Protein AF-A0A533XGW1-F1 (afdb_monomer_lite)

Secondary structure (DSSP, 8-state):
-HHHHHHHHHHHHHHHHHHHHHHHHHHHHHHHHHHHHHHHHHHHHHHHHHT---HHHHHHHHHHHHHHHHHHHS-TTS-GGG--HHHHHHHHHHHH---SSS----

pLDDT: mean 90.03, std 11.76, range [38.78, 98.12]

Sequence (106 aa):
EAGMVTRAIENAQKKVEAHHFEIRKQLLDYDDVLNKLREVVYERRRMILRGDDLTEEIRSSTEEVLDDLLAVHCPQGAYQEEWDLKGLADACYAQFGIDIKDGSID

Radius of gyration: 28.62 Å; chains: 1; bounding box: 64×24×81 Å

Structure (mmCIF, N/CA/C/O backbone):
data_AF-A0A533XGW1-F1
#
_entry.id   AF-A0A533XGW1-F1
#
loop_
_atom_site.group_PDB
_atom_site.id
_atom_site.type_symbol
_atom_site.label_atom_id
_atom_site.label_alt_id
_atom_site.label_comp_id
_atom_site.label_asym_id
_atom_site.label_entity_id
_atom_site.label_seq_id
_atom_site.pdbx_PDB_ins_code
_atom_site.Cartn_x
_atom_site.Cartn_y
_atom_site.Cartn_z
_atom_site.occupancy
_atom_site.B_iso_or_equiv
_atom_site.auth_seq_id
_atom_site.auth_comp_id
_atom_site.auth_asym_id
_atom_site.auth_atom_id
_atom_site.pdbx_PDB_model_num
ATOM 1 N N . GLU A 1 1 ? -39.623 7.579 46.474 1.00 56.97 1 GLU A N 1
ATOM 2 C CA . GLU A 1 1 ? -39.163 8.509 45.415 1.00 56.97 1 GLU A CA 1
ATOM 3 C C . GLU A 1 1 ? -37.708 8.286 44.990 1.00 56.97 1 GLU A C 1
ATOM 5 O O . GLU A 1 1 ? -37.464 8.165 43.796 1.00 56.97 1 GLU A O 1
ATOM 10 N N . ALA A 1 2 ? -36.758 8.111 45.919 1.00 68.88 2 ALA A N 1
ATOM 11 C CA . ALA A 1 2 ? -35.336 7.906 45.594 1.00 68.88 2 ALA A CA 1
ATOM 12 C C . ALA A 1 2 ? -35.037 6.754 44.603 1.00 68.88 2 ALA A C 1
ATOM 14 O O . ALA A 1 2 ? -34.198 6.908 43.724 1.00 68.88 2 ALA A O 1
ATOM 15 N N . GLY A 1 3 ? -35.763 5.631 44.667 1.00 77.44 3 GLY A N 1
ATOM 16 C CA . GLY A 1 3 ? -35.496 4.469 43.805 1.00 77.44 3 GLY A CA 1
ATOM 17 C C . GLY A 1 3 ? -35.740 4.688 42.304 1.00 77.44 3 GLY A C 1
ATOM 18 O O . GLY A 1 3 ? -35.074 4.057 41.487 1.00 77.44 3 GLY A O 1
ATOM 19 N N . MET A 1 4 ? -36.655 5.587 41.917 1.00 81.06 4 MET A N 1
ATOM 20 C CA . MET A 1 4 ? -36.863 5.933 40.500 1.00 81.06 4 MET A CA 1
ATOM 21 C C . MET A 1 4 ? -35.719 6.800 39.971 1.00 81.06 4 MET A C 1
ATOM 23 O O . MET A 1 4 ? -35.260 6.589 38.852 1.00 81.06 4 MET A O 1
ATOM 27 N N . VAL A 1 5 ? -35.220 7.719 40.800 1.00 84.19 5 VAL A N 1
ATOM 28 C CA . VAL A 1 5 ? -34.079 8.580 40.470 1.00 84.19 5 VAL A CA 1
ATOM 29 C C . VAL A 1 5 ? -32.796 7.754 40.363 1.00 84.19 5 VAL A C 1
ATOM 31 O O . VAL A 1 5 ? -32.063 7.903 39.392 1.00 84.19 5 VAL A O 1
ATOM 34 N N . THR A 1 6 ? -32.559 6.809 41.281 1.00 88.75 6 THR A N 1
ATOM 35 C CA . THR A 1 6 ? -31.406 5.895 41.206 1.00 88.75 6 THR A CA 1
ATOM 36 C C . THR A 1 6 ? -31.412 5.070 39.916 1.00 88.75 6 THR A C 1
ATOM 38 O O . THR A 1 6 ? -30.394 5.016 39.232 1.00 88.75 6 THR A O 1
ATOM 41 N N . ARG A 1 7 ? -32.560 4.493 39.526 1.00 89.62 7 ARG A N 1
ATOM 42 C CA . ARG A 1 7 ? -32.679 3.751 38.254 1.00 89.62 7 ARG A CA 1
ATOM 43 C C . ARG A 1 7 ? -32.484 4.648 37.032 1.00 89.62 7 ARG A C 1
ATOM 45 O O . ARG A 1 7 ? -31.893 4.218 36.047 1.00 89.62 7 ARG A O 1
ATOM 52 N N . ALA A 1 8 ? -32.975 5.886 37.075 1.00 91.31 8 ALA A N 1
ATOM 53 C CA . ALA A 1 8 ? -32.782 6.841 35.986 1.00 91.31 8 ALA A CA 1
ATOM 54 C C . ALA A 1 8 ? -31.299 7.204 35.805 1.00 91.31 8 ALA A C 1
ATOM 56 O O . ALA A 1 8 ? -30.816 7.236 34.675 1.00 91.31 8 ALA A O 1
ATOM 57 N N . ILE A 1 9 ? -30.570 7.407 36.908 1.00 90.62 9 ILE A N 1
ATOM 58 C CA . ILE A 1 9 ? -29.123 7.659 36.891 1.00 90.62 9 ILE A CA 1
ATOM 59 C C . ILE A 1 9 ? -28.371 6.438 36.351 1.00 90.62 9 ILE A C 1
ATOM 61 O O . ILE A 1 9 ? -27.525 6.594 35.477 1.00 90.62 9 ILE A O 1
ATOM 65 N N . GLU A 1 10 ? -28.704 5.228 36.803 1.00 94.62 10 GLU A N 1
ATOM 66 C CA . GLU A 1 10 ? -28.086 3.991 36.308 1.00 94.62 10 GLU A CA 1
ATOM 67 C C . GLU A 1 10 ? -28.284 3.814 34.792 1.00 94.62 10 GLU A C 1
ATOM 69 O O . GLU A 1 10 ? -27.341 3.504 34.064 1.00 94.62 10 GLU A O 1
ATOM 74 N N . ASN A 1 11 ? -29.494 4.074 34.290 1.00 94.00 11 ASN A N 1
ATOM 75 C CA . ASN A 1 11 ? -29.788 4.010 32.858 1.00 94.00 11 ASN A CA 1
ATOM 76 C C . ASN A 1 11 ? -29.023 5.074 32.059 1.00 94.00 11 ASN A C 1
ATOM 78 O O . ASN A 1 11 ? -28.543 4.794 30.960 1.00 94.00 11 ASN A O 1
ATOM 82 N N . ALA A 1 12 ? -28.891 6.287 32.604 1.00 94.88 12 ALA A N 1
ATOM 83 C CA . ALA A 1 12 ? -28.098 7.341 31.983 1.00 94.88 12 ALA A CA 1
ATOM 84 C C . ALA A 1 12 ? -26.612 6.951 31.906 1.00 94.88 12 ALA A C 1
ATOM 86 O O . ALA A 1 12 ? -26.005 7.111 30.848 1.00 94.88 12 ALA A O 1
ATOM 87 N N . GLN A 1 13 ? -26.055 6.371 32.975 1.00 95.94 13 GLN A N 1
ATOM 88 C CA . GLN A 1 13 ? -24.674 5.875 32.997 1.00 95.94 13 GLN A CA 1
ATOM 89 C C . GLN A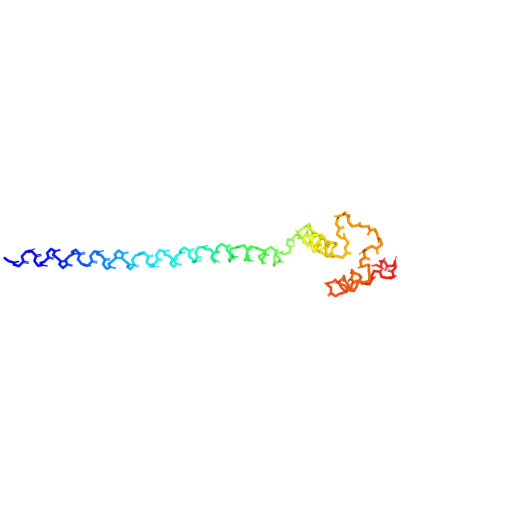 1 13 ? -24.453 4.775 31.956 1.00 95.94 13 GLN A C 1
ATOM 91 O O . GLN A 1 13 ? -23.562 4.906 31.123 1.00 95.94 13 GLN A O 1
ATOM 96 N N . LYS A 1 14 ? -25.335 3.767 31.897 1.00 96.69 14 LYS A N 1
ATOM 97 C CA . LYS A 1 14 ? -25.282 2.710 30.869 1.00 96.69 14 LYS A CA 1
ATOM 98 C C . LYS A 1 14 ? -25.275 3.275 29.447 1.00 96.69 14 LYS A C 1
ATOM 100 O O . LYS A 1 14 ? -24.553 2.774 28.590 1.00 96.69 14 LYS A O 1
ATOM 105 N N . LYS A 1 15 ? -26.051 4.333 29.184 1.00 96.75 15 LYS A N 1
ATOM 106 C CA . LYS A 1 15 ? -26.089 4.986 27.866 1.00 96.75 15 LYS A CA 1
ATOM 107 C C . LYS A 1 15 ? -24.785 5.724 27.544 1.00 96.75 15 LYS A C 1
ATOM 109 O O . LYS A 1 15 ? -24.318 5.650 26.411 1.00 96.75 15 LYS A O 1
ATOM 114 N N . VAL A 1 16 ? -24.192 6.412 28.521 1.00 97.38 16 VAL A N 1
ATOM 115 C CA . VAL A 1 16 ? -22.894 7.092 28.359 1.00 97.38 16 VAL A CA 1
ATOM 116 C C . VAL A 1 16 ? -21.769 6.077 28.150 1.00 97.38 16 VAL A C 1
ATOM 118 O O . VAL A 1 16 ? -20.945 6.248 27.255 1.00 97.38 16 VAL A O 1
ATOM 121 N N . GLU A 1 17 ? -21.755 4.989 28.919 1.00 97.38 17 GLU A N 1
ATOM 122 C CA . GLU A 1 17 ? -20.791 3.900 28.756 1.00 97.38 17 GLU A CA 1
ATOM 123 C C . GLU A 1 17 ? -20.915 3.225 27.388 1.00 97.38 17 GLU A C 1
ATOM 125 O O . GLU A 1 17 ? -19.895 3.002 26.737 1.00 97.38 17 GLU A O 1
ATOM 130 N N . ALA A 1 18 ? -22.141 2.963 26.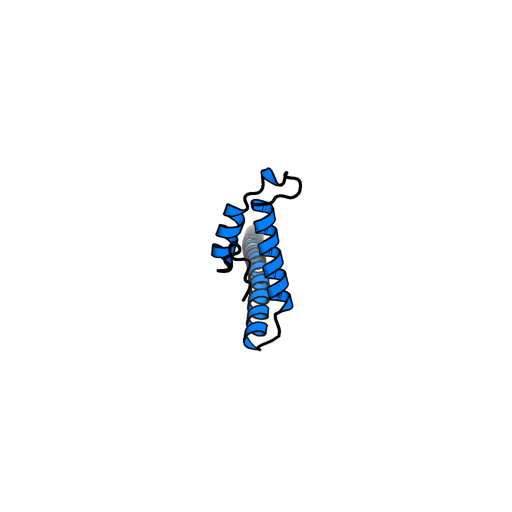921 1.00 97.38 18 ALA A N 1
ATOM 131 C CA . ALA A 1 18 ? -22.386 2.421 25.586 1.00 97.38 18 ALA A CA 1
ATOM 132 C C . ALA A 1 18 ? -21.850 3.353 24.487 1.00 97.38 18 ALA A C 1
ATOM 134 O O . ALA A 1 18 ? -21.166 2.894 23.577 1.00 97.38 18 ALA A O 1
ATOM 135 N N . HIS A 1 19 ? -22.072 4.663 24.618 1.00 96.88 19 HIS A N 1
ATOM 136 C CA . HIS A 1 19 ? -21.541 5.658 23.686 1.00 96.88 19 HIS A CA 1
ATOM 137 C C . HIS A 1 19 ? -19.999 5.699 23.690 1.00 96.88 19 HIS A C 1
ATOM 139 O O . HIS A 1 19 ? -19.366 5.678 22.637 1.00 96.88 19 HIS A O 1
ATOM 145 N N . HIS A 1 20 ? -19.359 5.686 24.865 1.00 97.25 20 HIS A N 1
ATOM 146 C CA . HIS A 1 20 ? -17.894 5.609 24.959 1.00 97.25 20 HIS A CA 1
ATOM 147 C C . HIS A 1 20 ? -17.326 4.275 24.463 1.00 97.25 20 HIS A C 1
ATOM 149 O O . HIS A 1 20 ? -16.184 4.217 24.002 1.00 97.25 20 HIS A O 1
ATOM 155 N N . PHE A 1 21 ? -18.071 3.180 24.603 1.00 97.94 21 PHE A N 1
ATOM 156 C CA . PHE A 1 21 ? -17.693 1.887 24.047 1.00 97.94 21 PHE A CA 1
ATOM 157 C C . PHE A 1 21 ? -17.739 1.913 22.518 1.00 97.94 21 PHE A C 1
ATOM 159 O O . PHE A 1 21 ? -16.784 1.476 21.886 1.00 97.94 21 PHE A O 1
ATOM 166 N N . GLU A 1 22 ? -18.788 2.487 21.930 1.00 97.88 22 GLU A N 1
ATOM 167 C CA . GLU A 1 22 ? -18.930 2.621 20.478 1.00 97.88 22 GLU A CA 1
ATOM 168 C C . GLU A 1 22 ? -17.806 3.464 19.861 1.00 97.88 22 GLU A C 1
ATOM 170 O O . GLU A 1 22 ? -17.171 3.022 18.905 1.00 97.88 22 GLU A O 1
ATOM 175 N N . ILE A 1 23 ? -17.464 4.607 20.469 1.00 97.44 23 ILE A N 1
ATOM 176 C CA . ILE A 1 23 ? -16.324 5.431 20.028 1.00 97.44 23 ILE A CA 1
ATOM 177 C C . ILE A 1 23 ? -15.021 4.623 20.051 1.00 97.44 23 ILE A C 1
ATOM 179 O O . ILE A 1 23 ? -14.246 4.656 19.096 1.00 97.44 23 ILE A O 1
ATOM 183 N N . ARG A 1 24 ? -14.767 3.879 21.135 1.00 98.12 24 ARG A N 1
ATOM 184 C CA . ARG A 1 24 ? -13.557 3.051 21.248 1.00 98.12 24 ARG A CA 1
ATOM 185 C C . ARG A 1 24 ? -13.541 1.915 20.237 1.00 98.12 24 ARG A C 1
ATOM 187 O O . ARG A 1 24 ? -12.477 1.623 19.709 1.00 98.12 24 ARG A O 1
ATOM 194 N N . LYS A 1 25 ? -14.693 1.305 19.958 1.00 97.62 25 LYS A N 1
ATOM 195 C CA . LYS A 1 25 ? -14.818 0.281 18.922 1.00 97.62 25 LYS A CA 1
ATOM 196 C C . LYS A 1 25 ? -14.434 0.854 17.561 1.00 97.62 25 LYS A C 1
ATOM 198 O O . LYS A 1 25 ? -13.594 0.278 16.892 1.00 97.62 25 LYS A O 1
ATOM 203 N N . GLN A 1 26 ? -14.969 2.017 17.199 1.00 96.38 26 GLN A N 1
ATOM 204 C CA . GLN A 1 26 ? -14.638 2.638 15.922 1.00 96.38 26 GLN A CA 1
ATOM 205 C C . GLN A 1 26 ? -13.145 2.996 15.825 1.00 96.38 26 GLN A C 1
ATOM 207 O O . GLN A 1 26 ? -12.532 2.783 14.785 1.00 96.38 26 GLN A O 1
ATOM 212 N N . LEU A 1 27 ? -12.536 3.498 16.906 1.00 97.00 27 LEU A N 1
ATOM 213 C CA . LEU A 1 27 ? -11.087 3.733 16.955 1.00 97.00 27 LEU A CA 1
ATOM 214 C C . LEU A 1 27 ? -10.276 2.438 16.806 1.00 97.00 27 LEU A C 1
ATOM 216 O O . LEU A 1 27 ? -9.266 2.445 16.108 1.00 97.00 27 LEU A O 1
ATOM 220 N N . LEU A 1 28 ? -10.720 1.347 17.434 1.00 97.50 28 LEU A N 1
ATOM 221 C CA . LEU A 1 28 ? -10.092 0.034 17.297 1.00 97.50 28 LEU A CA 1
ATOM 222 C C . LEU A 1 28 ? -10.195 -0.482 15.858 1.00 97.50 28 LEU A C 1
ATOM 224 O O . LEU A 1 28 ? -9.203 -0.956 15.326 1.00 97.50 28 LEU A O 1
ATOM 228 N N . ASP A 1 29 ? -11.340 -0.302 15.197 1.00 96.81 29 ASP A N 1
ATOM 229 C CA . ASP A 1 29 ? -11.521 -0.707 13.799 1.00 96.81 29 ASP A CA 1
ATOM 230 C C . ASP A 1 29 ? -10.536 0.034 12.862 1.00 96.81 29 ASP A C 1
ATOM 232 O O . ASP A 1 29 ? -10.004 -0.553 11.917 1.00 96.81 29 ASP A O 1
ATOM 236 N N . TYR A 1 30 ? -10.244 1.317 13.126 1.00 96.88 30 TYR A N 1
ATOM 237 C CA . TYR A 1 30 ? -9.195 2.050 12.401 1.00 96.88 30 TYR A CA 1
ATOM 238 C C . TYR A 1 30 ? -7.792 1.511 12.708 1.00 96.88 30 TYR A C 1
ATOM 240 O O . TYR A 1 30 ? -6.979 1.373 11.790 1.00 96.88 30 TYR A O 1
ATOM 248 N N . ASP A 1 31 ? -7.500 1.209 13.975 1.00 97.75 31 ASP A N 1
ATOM 249 C CA . ASP A 1 31 ? -6.210 0.639 14.371 1.00 97.75 31 ASP A CA 1
ATOM 250 C C . ASP A 1 31 ? -5.989 -0.742 13.747 1.00 97.75 31 ASP A C 1
ATOM 252 O O . ASP A 1 31 ? -4.900 -1.013 13.256 1.00 97.75 31 ASP A O 1
ATOM 256 N N . ASP A 1 32 ? -7.027 -1.572 13.638 1.00 97.62 32 ASP A N 1
ATOM 257 C CA . ASP A 1 32 ? -6.954 -2.888 12.998 1.00 97.62 32 ASP A CA 1
ATOM 258 C C . ASP A 1 32 ? -6.507 -2.791 11.530 1.00 97.62 32 ASP A C 1
ATOM 260 O O . ASP A 1 32 ? -5.701 -3.603 11.062 1.00 97.62 32 ASP A O 1
ATOM 264 N N . VAL A 1 33 ? -6.985 -1.783 10.788 1.00 97.38 33 VAL A N 1
ATOM 265 C CA . VAL A 1 33 ? -6.529 -1.524 9.411 1.00 97.38 33 VAL A CA 1
ATOM 266 C C . VAL A 1 33 ? -5.055 -1.1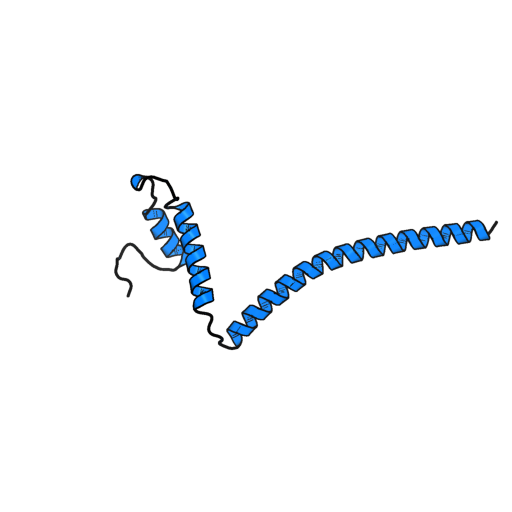19 9.401 1.00 97.38 33 VAL A C 1
ATOM 268 O O . VAL A 1 33 ? -4.266 -1.663 8.626 1.00 97.38 33 VAL A O 1
ATOM 271 N N . LEU A 1 34 ? -4.660 -0.195 10.279 1.00 96.69 34 LEU A N 1
ATOM 272 C CA . LEU A 1 34 ? -3.274 0.268 10.372 1.00 96.69 34 LEU A CA 1
ATOM 273 C C . LEU A 1 34 ? -2.321 -0.841 10.828 1.00 96.69 34 LEU A C 1
ATOM 275 O O . LEU A 1 34 ? -1.183 -0.908 10.358 1.00 96.69 34 LEU A O 1
ATOM 279 N N . ASN A 1 35 ? -2.774 -1.727 11.711 1.00 97.88 35 ASN A N 1
ATOM 280 C CA . ASN A 1 35 ? -2.001 -2.857 12.189 1.00 97.88 35 ASN A CA 1
ATOM 281 C C . ASN A 1 35 ? -1.760 -3.868 11.063 1.00 97.88 35 ASN A C 1
ATOM 283 O O . ASN A 1 35 ? -0.616 -4.265 10.857 1.00 97.88 35 ASN A O 1
ATOM 287 N N . LYS A 1 36 ? -2.779 -4.191 10.255 1.00 97.81 36 LYS A N 1
ATOM 288 C CA . LYS A 1 36 ? -2.605 -5.043 9.062 1.00 97.81 36 LYS A CA 1
ATOM 289 C C . LYS A 1 36 ? -1.586 -4.462 8.084 1.00 97.81 36 LYS A C 1
ATOM 291 O O . LYS A 1 36 ? -0.712 -5.177 7.604 1.00 97.81 36 LYS A O 1
ATOM 296 N N . LEU A 1 37 ? -1.645 -3.153 7.825 1.00 96.31 37 LEU A N 1
ATOM 297 C CA . LEU A 1 37 ? -0.649 -2.486 6.979 1.00 96.31 37 LEU A CA 1
ATOM 298 C C . LEU A 1 37 ? 0.761 -2.587 7.579 1.00 96.31 37 LEU A C 1
ATOM 300 O O . LEU A 1 37 ? 1.727 -2.868 6.868 1.00 96.31 37 LEU A O 1
ATOM 304 N N . ARG A 1 38 ? 0.890 -2.393 8.896 1.00 98.00 38 ARG A N 1
ATOM 305 C CA . ARG A 1 38 ? 2.167 -2.508 9.609 1.00 98.00 38 ARG A CA 1
ATOM 306 C C . ARG A 1 38 ? 2.738 -3.922 9.532 1.00 98.00 38 ARG A C 1
ATOM 308 O O . ARG A 1 38 ? 3.945 -4.068 9.344 1.00 98.00 38 ARG A O 1
ATOM 315 N N . GLU A 1 39 ? 1.897 -4.940 9.673 1.00 97.69 39 GLU A N 1
ATOM 316 C CA . GLU A 1 39 ? 2.292 -6.344 9.557 1.00 97.69 39 GLU A CA 1
ATOM 317 C C . GLU A 1 39 ? 2.890 -6.636 8.180 1.00 97.69 39 GLU A C 1
ATOM 319 O O . GLU A 1 39 ? 4.027 -7.108 8.123 1.00 97.69 39 GLU A O 1
ATOM 324 N N . VAL A 1 40 ? 2.203 -6.241 7.101 1.00 96.38 40 VAL A N 1
ATOM 325 C CA . VAL A 1 40 ? 2.678 -6.410 5.715 1.00 96.38 40 VAL A CA 1
ATOM 326 C C . VAL A 1 40 ? 4.018 -5.700 5.491 1.00 96.38 40 VAL A C 1
ATOM 328 O O . VAL 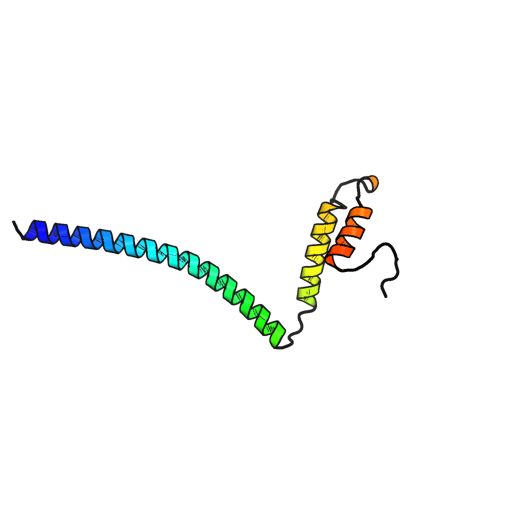A 1 40 ? 4.974 -6.294 4.989 1.00 96.38 40 VAL A O 1
ATOM 331 N N . VAL A 1 41 ? 4.140 -4.435 5.913 1.00 95.81 41 VAL A N 1
ATOM 332 C CA . VAL A 1 41 ? 5.382 -3.659 5.737 1.00 95.81 41 VAL A CA 1
ATOM 333 C C . VAL A 1 41 ? 6.545 -4.278 6.512 1.00 95.81 41 VAL A C 1
ATOM 335 O O . VAL A 1 41 ? 7.665 -4.368 6.002 1.00 95.81 41 VAL A O 1
ATOM 338 N N . TYR A 1 42 ? 6.315 -4.704 7.755 1.00 97.19 42 TYR A N 1
ATOM 339 C CA . TYR A 1 42 ? 7.371 -5.306 8.563 1.00 97.19 42 TYR A CA 1
ATOM 340 C C . TYR A 1 42 ? 7.727 -6.719 8.134 1.00 97.19 42 TYR A C 1
ATOM 342 O O . TYR A 1 42 ? 8.878 -7.113 8.309 1.00 97.19 42 TYR A O 1
ATOM 350 N N . GLU A 1 43 ? 6.795 -7.472 7.568 1.00 95.12 43 GLU A N 1
ATOM 351 C CA . GLU A 1 43 ? 7.095 -8.745 6.929 1.00 95.12 43 GLU A CA 1
ATOM 352 C C . GLU A 1 43 ? 8.041 -8.555 5.747 1.00 95.12 43 GLU A C 1
ATOM 354 O O . GLU A 1 43 ? 9.154 -9.083 5.784 1.00 95.12 43 GLU A O 1
ATOM 359 N N . ARG A 1 44 ? 7.682 -7.688 4.795 1.00 92.75 44 ARG A N 1
ATOM 360 C CA . ARG A 1 44 ? 8.526 -7.380 3.632 1.00 92.75 44 ARG A CA 1
ATOM 361 C C . ARG A 1 44 ? 9.903 -6.860 4.044 1.00 92.75 44 ARG A C 1
ATOM 363 O O . ARG A 1 44 ? 10.931 -7.329 3.563 1.00 92.75 44 ARG A O 1
ATOM 370 N N . ARG A 1 45 ? 9.959 -5.952 5.027 1.00 95.88 45 ARG A N 1
ATOM 371 C CA . ARG A 1 45 ? 11.233 -5.455 5.576 1.00 95.88 45 ARG A CA 1
ATOM 372 C C . ARG A 1 45 ? 12.085 -6.573 6.177 1.00 95.88 45 ARG A C 1
ATOM 374 O O . ARG A 1 45 ? 13.305 -6.543 6.031 1.00 95.88 45 ARG A O 1
ATOM 381 N N . ARG A 1 46 ? 11.478 -7.534 6.882 1.00 96.00 46 ARG A N 1
ATOM 382 C CA . ARG A 1 46 ? 12.211 -8.679 7.445 1.00 96.00 46 ARG A CA 1
ATOM 383 C C . ARG A 1 46 ? 12.783 -9.569 6.347 1.00 96.00 46 ARG A C 1
ATOM 385 O O . ARG A 1 46 ? 13.924 -9.985 6.509 1.00 96.00 46 ARG A O 1
ATOM 392 N N . MET A 1 47 ? 12.041 -9.818 5.268 1.00 93.62 47 MET A N 1
ATOM 393 C CA . MET A 1 47 ? 12.528 -10.604 4.124 1.00 93.62 47 MET A CA 1
ATOM 394 C C . MET A 1 47 ? 13.759 -9.944 3.488 1.00 93.62 47 MET A C 1
ATOM 396 O O . MET A 1 47 ? 14.806 -10.574 3.358 1.00 93.62 47 MET A O 1
ATOM 400 N N . ILE A 1 48 ? 13.690 -8.628 3.243 1.00 93.62 48 ILE A N 1
ATOM 401 C CA . ILE A 1 48 ? 14.822 -7.840 2.724 1.00 93.62 48 ILE A CA 1
ATOM 402 C C . ILE A 1 48 ? 16.040 -7.936 3.655 1.00 93.62 48 ILE A C 1
ATOM 404 O O . ILE A 1 48 ? 17.153 -8.195 3.206 1.00 93.62 48 ILE A O 1
ATOM 408 N N . LEU A 1 49 ? 15.850 -7.740 4.966 1.00 95.50 49 LEU A N 1
ATOM 409 C CA . LEU A 1 49 ? 16.953 -7.759 5.937 1.00 95.50 49 LEU A CA 1
ATOM 410 C C . LEU A 1 49 ? 17.576 -9.147 6.134 1.00 95.50 49 LEU A C 1
ATOM 412 O O . LEU A 1 49 ? 18.723 -9.233 6.570 1.00 95.50 49 LEU A O 1
ATOM 416 N N . ARG A 1 50 ? 16.834 -10.221 5.853 1.00 95.75 50 ARG A N 1
ATOM 417 C CA . ARG A 1 50 ? 17.353 -11.596 5.876 1.00 95.75 50 ARG A CA 1
ATOM 418 C C . ARG A 1 50 ? 18.140 -11.948 4.617 1.00 95.75 50 ARG A C 1
ATOM 420 O O . ARG A 1 50 ? 18.897 -12.913 4.655 1.00 95.75 50 ARG A O 1
ATOM 427 N N . GLY A 1 51 ? 18.005 -11.151 3.557 1.00 91.62 51 GLY A N 1
ATOM 428 C CA . GLY A 1 51 ? 18.575 -11.460 2.252 1.00 91.62 51 GLY A CA 1
ATOM 429 C C . GLY A 1 51 ? 17.822 -12.584 1.545 1.00 91.62 51 GLY A C 1
ATOM 430 O O . GLY A 1 51 ? 18.444 -13.348 0.811 1.00 91.62 51 GLY A O 1
ATOM 431 N N . ASP A 1 52 ? 16.515 -12.707 1.798 1.00 93.06 52 ASP A N 1
ATOM 432 C CA . ASP A 1 52 ? 15.659 -13.627 1.051 1.00 93.06 52 ASP A CA 1
ATOM 433 C C . ASP A 1 52 ? 15.659 -13.223 -0.438 1.00 93.06 52 ASP A C 1
ATOM 435 O O . ASP A 1 52 ? 15.811 -12.044 -0.774 1.00 93.06 52 ASP A O 1
ATOM 439 N N . ASP A 1 53 ? 15.503 -14.192 -1.341 1.00 93.06 53 ASP A N 1
ATOM 440 C CA . ASP A 1 53 ? 15.419 -13.909 -2.776 1.00 93.06 53 ASP A CA 1
ATOM 441 C C . ASP A 1 53 ? 14.066 -13.265 -3.113 1.00 93.06 53 ASP A C 1
ATOM 443 O O . ASP A 1 53 ? 13.013 -13.888 -2.975 1.00 93.06 53 ASP A O 1
ATOM 447 N N . LEU A 1 54 ? 14.111 -12.005 -3.549 1.00 91.94 54 LEU A N 1
ATOM 448 C CA . LEU A 1 54 ? 12.948 -11.195 -3.925 1.00 91.94 54 LEU A CA 1
ATOM 449 C C . LEU A 1 54 ? 12.880 -10.943 -5.438 1.00 91.94 54 LEU A C 1
ATOM 451 O O . LEU A 1 54 ? 12.134 -10.073 -5.882 1.00 91.94 54 LEU A O 1
ATOM 455 N N . THR A 1 55 ? 13.664 -11.670 -6.241 1.00 93.62 55 THR A N 1
ATOM 456 C CA . THR A 1 55 ? 13.798 -11.417 -7.684 1.00 93.62 55 THR A CA 1
ATOM 457 C C . THR A 1 55 ? 12.455 -11.454 -8.412 1.00 93.62 55 THR A C 1
ATOM 459 O O . THR A 1 55 ? 12.150 -10.537 -9.170 1.00 93.62 55 THR A O 1
ATOM 462 N N . GLU A 1 56 ? 11.623 -12.468 -8.157 1.00 93.62 56 GLU A N 1
ATOM 463 C CA . GLU A 1 56 ? 10.301 -12.586 -8.794 1.00 93.62 56 GLU A CA 1
ATOM 464 C C . GLU A 1 56 ? 9.332 -11.486 -8.338 1.00 93.62 56 GLU A C 1
ATOM 466 O O . GLU A 1 56 ? 8.569 -10.961 -9.143 1.00 93.62 56 GLU A O 1
ATOM 471 N N . GLU A 1 57 ? 9.396 -11.069 -7.071 1.00 91.75 57 GLU A N 1
ATOM 472 C CA . GLU A 1 57 ? 8.562 -9.979 -6.548 1.00 91.75 57 GLU A CA 1
ATOM 473 C C . GLU A 1 57 ? 8.930 -8.635 -7.195 1.00 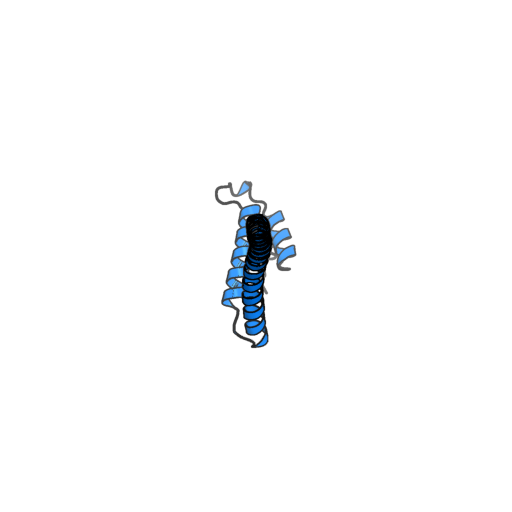91.75 57 GLU A C 1
ATOM 475 O O . GLU A 1 57 ? 8.054 -7.859 -7.588 1.00 91.75 57 GLU A O 1
ATOM 480 N N . ILE A 1 58 ? 10.233 -8.371 -7.336 1.00 93.06 58 ILE A N 1
ATOM 481 C CA . ILE A 1 58 ? 10.753 -7.177 -8.006 1.00 93.06 58 ILE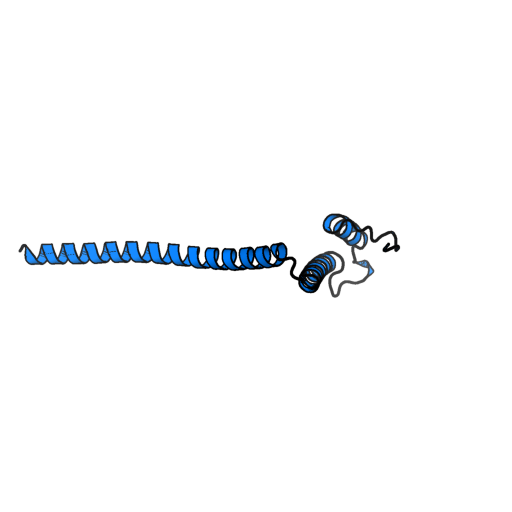 A CA 1
ATOM 482 C C . ILE A 1 58 ? 10.402 -7.212 -9.493 1.00 93.06 58 ILE A C 1
ATOM 484 O O . ILE A 1 58 ? 9.968 -6.190 -10.023 1.00 93.06 58 ILE A O 1
ATOM 488 N N . ARG A 1 59 ? 10.543 -8.365 -10.162 1.00 94.88 59 ARG A N 1
ATOM 489 C CA . ARG A 1 59 ? 10.158 -8.519 -11.571 1.00 94.88 59 ARG A CA 1
ATOM 490 C C . ARG A 1 59 ? 8.672 -8.227 -11.760 1.00 94.88 59 ARG A C 1
ATOM 492 O O . ARG A 1 59 ? 8.354 -7.357 -12.558 1.00 94.88 59 ARG A O 1
ATOM 499 N N . SER A 1 60 ? 7.798 -8.854 -10.971 1.00 96.19 60 SER A N 1
ATOM 500 C CA . SER A 1 60 ? 6.349 -8.612 -11.024 1.00 96.19 60 SER A CA 1
ATOM 501 C C . SER A 1 60 ? 6.012 -7.138 -10.796 1.00 96.19 60 SER A C 1
ATOM 503 O O . SER A 1 60 ? 5.267 -6.549 -11.567 1.00 96.19 60 SER A O 1
ATOM 505 N N . SER A 1 61 ? 6.620 -6.507 -9.784 1.00 94.19 61 SER A N 1
ATOM 506 C CA . SER A 1 61 ? 6.404 -5.076 -9.513 1.00 94.19 61 SER A CA 1
ATOM 507 C C . SER A 1 61 ? 6.890 -4.191 -10.669 1.00 94.19 61 SER A C 1
ATOM 509 O O . SER A 1 61 ? 6.330 -3.131 -10.922 1.00 94.19 61 SER A O 1
ATOM 511 N N . THR A 1 62 ? 7.954 -4.602 -11.362 1.00 94.25 62 THR A N 1
ATOM 512 C CA . THR A 1 62 ? 8.498 -3.870 -12.514 1.00 94.25 62 THR A CA 1
ATOM 513 C C . THR A 1 62 ? 7.595 -4.015 -13.735 1.00 94.25 62 THR A C 1
ATOM 515 O O . THR A 1 62 ? 7.354 -3.028 -14.423 1.00 94.25 62 THR A O 1
ATOM 518 N N . GLU A 1 63 ? 7.081 -5.221 -13.986 1.00 95.44 63 GLU A N 1
ATOM 519 C CA . GLU A 1 63 ? 6.112 -5.500 -15.050 1.00 95.44 63 GLU A CA 1
ATOM 520 C C . GLU A 1 63 ? 4.833 -4.678 -14.859 1.00 95.44 63 GLU A C 1
ATOM 522 O O . GLU A 1 63 ? 4.411 -4.011 -15.796 1.00 95.44 63 GLU A O 1
ATOM 527 N N . GLU A 1 64 ? 4.295 -4.609 -13.637 1.00 96.88 64 GLU A N 1
ATOM 528 C CA . GLU A 1 64 ? 3.125 -3.773 -13.321 1.00 96.88 64 GLU A CA 1
ATOM 529 C C . GLU A 1 64 ? 3.362 -2.290 -13.649 1.00 96.88 64 GLU A C 1
ATOM 531 O O . GLU A 1 64 ? 2.532 -1.645 -14.287 1.00 96.88 64 GLU A O 1
ATOM 536 N N . VAL A 1 65 ? 4.524 -1.744 -13.272 1.00 95.25 65 VAL A N 1
ATOM 537 C CA . VAL A 1 65 ? 4.869 -0.348 -13.588 1.00 95.25 65 VAL A CA 1
ATOM 538 C C . VAL A 1 65 ? 5.013 -0.137 -15.098 1.00 95.25 65 VAL A C 1
ATOM 540 O O . VAL A 1 65 ? 4.605 0.902 -15.613 1.00 95.25 65 VAL A O 1
ATOM 543 N N . LEU A 1 66 ? 5.593 -1.096 -15.822 1.00 93.38 66 LEU A N 1
ATOM 544 C CA . LEU A 1 66 ? 5.706 -1.021 -17.280 1.00 93.38 66 LEU A CA 1
ATOM 545 C C . LEU A 1 66 ? 4.337 -1.080 -17.959 1.00 93.38 66 LEU A C 1
ATOM 547 O O . LEU A 1 66 ? 4.099 -0.301 -18.882 1.00 93.38 66 LEU A O 1
ATOM 551 N N . ASP A 1 67 ? 3.440 -1.945 -17.493 1.00 94.88 67 ASP A N 1
ATOM 552 C CA . ASP A 1 67 ? 2.072 -2.044 -17.998 1.00 94.88 67 ASP A CA 1
ATOM 553 C C . ASP A 1 67 ? 1.306 -0.733 -17.789 1.00 94.88 67 ASP A C 1
ATOM 555 O O . ASP A 1 67 ? 0.639 -0.262 -18.712 1.00 94.88 67 ASP A O 1
ATOM 559 N N . ASP A 1 68 ? 1.466 -0.084 -16.632 1.00 94.94 68 ASP A N 1
ATOM 560 C CA . ASP A 1 68 ? 0.878 1.233 -16.360 1.00 94.94 68 ASP A CA 1
ATOM 561 C C . ASP A 1 68 ? 1.422 2.312 -17.315 1.00 94.94 68 ASP A C 1
ATOM 563 O O . ASP A 1 68 ? 0.659 3.116 -17.860 1.00 94.94 68 ASP A O 1
ATOM 567 N N . LEU A 1 69 ? 2.735 2.323 -17.573 1.00 93.56 69 LEU A N 1
ATOM 568 C CA . LEU A 1 69 ? 3.347 3.251 -18.532 1.00 93.56 69 LEU A CA 1
ATOM 569 C C . LEU A 1 69 ? 2.852 2.997 -19.963 1.00 93.56 69 LEU A C 1
ATOM 571 O O . LEU A 1 69 ? 2.528 3.940 -20.693 1.00 93.56 69 LEU A O 1
ATOM 575 N N . LEU A 1 70 ? 2.754 1.731 -20.370 1.00 92.19 70 LEU A N 1
ATOM 576 C CA . LEU A 1 70 ? 2.231 1.346 -21.679 1.00 92.19 70 LEU A CA 1
ATOM 577 C C . LEU A 1 70 ? 0.751 1.698 -21.816 1.00 92.19 70 LEU A C 1
ATOM 579 O O . LEU A 1 70 ? 0.353 2.204 -22.860 1.00 92.19 70 LEU A O 1
ATOM 583 N N . ALA A 1 71 ? -0.060 1.517 -20.776 1.00 93.88 71 ALA A N 1
ATOM 584 C CA . ALA A 1 71 ? -1.468 1.897 -20.798 1.00 93.88 71 ALA A CA 1
ATOM 585 C C . ALA A 1 71 ? -1.662 3.404 -21.045 1.00 93.88 71 ALA A C 1
ATOM 587 O O . ALA A 1 71 ? -2.633 3.800 -21.693 1.00 93.88 71 ALA A O 1
ATOM 588 N N . VAL A 1 72 ? -0.732 4.239 -20.570 1.00 93.69 72 VAL A N 1
ATOM 589 C CA . VAL A 1 72 ? -0.756 5.695 -20.771 1.00 93.69 72 VAL A CA 1
ATOM 590 C C . VAL A 1 72 ? -0.261 6.097 -22.164 1.00 93.69 72 VAL A C 1
ATOM 592 O O . VAL A 1 72 ? -0.892 6.931 -22.811 1.00 93.69 72 VAL A O 1
ATOM 595 N N . HIS A 1 73 ? 0.853 5.530 -22.635 1.00 92.00 73 HIS A N 1
ATOM 596 C CA . HIS A 1 73 ? 1.527 5.996 -23.859 1.00 92.00 73 HIS A CA 1
ATOM 597 C C . HIS A 1 73 ? 1.226 5.167 -25.116 1.00 92.00 73 HIS A C 1
ATOM 599 O O . HIS A 1 73 ? 1.360 5.666 -26.233 1.00 92.00 73 HIS A O 1
ATOM 605 N N . CYS A 1 74 ? 0.843 3.903 -24.949 1.00 92.31 74 CYS A N 1
ATOM 606 C CA . CYS A 1 74 ? 0.533 2.930 -26.001 1.00 92.31 74 CYS A CA 1
ATOM 607 C C . CYS A 1 74 ? -0.768 2.164 -25.662 1.00 92.31 74 CYS A C 1
ATOM 609 O O . CYS A 1 74 ? -0.746 0.936 -25.523 1.00 92.31 74 CYS A O 1
ATOM 611 N N . PRO A 1 75 ? -1.907 2.862 -25.488 1.00 90.94 75 PRO A N 1
ATOM 612 C CA . PRO A 1 75 ? -3.138 2.249 -25.005 1.00 90.94 75 PRO A CA 1
ATOM 613 C C . PRO A 1 75 ? -3.629 1.122 -25.918 1.00 90.94 75 PRO A C 1
ATOM 615 O O . PRO A 1 75 ? -3.608 1.211 -27.151 1.00 90.94 75 PRO A O 1
ATOM 618 N N . GLN A 1 76 ? -4.125 0.055 -25.293 1.00 84.81 76 GLN A N 1
ATOM 619 C CA . GLN A 1 76 ? -4.617 -1.119 -26.002 1.00 84.81 76 GLN A CA 1
ATOM 620 C C . GLN A 1 76 ? -5.825 -0.747 -26.879 1.00 84.81 76 GLN A C 1
ATOM 622 O O . GLN A 1 76 ? -6.872 -0.340 -26.381 1.00 84.81 76 GLN A O 1
ATOM 627 N N . GLY A 1 77 ? -5.677 -0.896 -28.198 1.00 83.94 77 GLY A N 1
ATOM 628 C CA . GLY A 1 77 ? -6.719 -0.587 -29.185 1.00 83.94 77 GLY A CA 1
ATOM 629 C C . GLY A 1 77 ? -6.552 0.748 -29.917 1.00 83.94 77 GLY A C 1
ATOM 630 O O . GLY A 1 77 ? -7.287 0.980 -30.875 1.00 83.94 77 GLY A O 1
ATOM 631 N N . ALA A 1 78 ? -5.589 1.586 -29.523 1.00 86.31 78 ALA A N 1
ATOM 632 C CA . ALA A 1 78 ? -5.184 2.740 -30.322 1.00 86.31 78 ALA A CA 1
ATOM 633 C C . ALA A 1 78 ? -4.383 2.302 -31.554 1.00 86.31 78 ALA A C 1
ATOM 635 O O . ALA A 1 78 ? -3.700 1.269 -31.540 1.00 86.31 78 ALA A O 1
ATOM 636 N N . TYR A 1 79 ? -4.450 3.097 -32.620 1.00 87.56 79 TYR A N 1
ATOM 637 C CA . TYR A 1 79 ? -3.599 2.864 -33.781 1.00 87.56 79 TYR A CA 1
ATOM 638 C C . TYR A 1 79 ? -2.144 3.157 -33.421 1.00 87.56 79 TYR A C 1
ATOM 640 O O . TYR A 1 79 ? -1.847 4.018 -32.599 1.00 87.56 79 TYR A O 1
ATOM 648 N N . GLN A 1 80 ? -1.216 2.466 -34.078 1.00 83.75 80 GLN A N 1
ATOM 649 C CA . GLN A 1 80 ? 0.217 2.618 -33.815 1.00 83.75 80 GLN A CA 1
ATOM 650 C C . GLN A 1 80 ? 0.721 4.057 -34.056 1.00 83.75 80 GLN A C 1
ATOM 652 O O . GLN A 1 80 ? 1.707 4.483 -33.468 1.00 83.75 80 GLN A O 1
ATOM 657 N N . GLU A 1 81 ? 0.023 4.816 -34.903 1.00 85.94 81 GLU A N 1
ATOM 658 C CA . GLU A 1 81 ? 0.285 6.231 -35.196 1.00 85.94 81 GLU A CA 1
ATOM 659 C C . GLU A 1 81 ? -0.078 7.167 -34.030 1.00 85.94 81 GLU A C 1
ATOM 661 O O . GLU A 1 81 ? 0.427 8.284 -33.956 1.00 85.94 81 GLU A O 1
ATOM 666 N N . GLU A 1 82 ? -0.945 6.717 -33.123 1.00 87.38 82 GLU A N 1
ATOM 667 C CA . GLU A 1 82 ? -1.402 7.466 -31.947 1.00 87.38 82 GLU A CA 1
ATOM 668 C C . GLU A 1 82 ? -0.519 7.202 -30.717 1.00 87.38 82 GLU A C 1
ATOM 670 O O . GLU A 1 82 ? -0.719 7.816 -29.671 1.00 87.38 82 GLU A O 1
ATOM 675 N N . TRP A 1 83 ? 0.454 6.290 -30.825 1.00 92.50 83 TRP A N 1
ATOM 676 C CA . TRP A 1 83 ? 1.365 5.963 -29.734 1.00 92.50 83 TRP A CA 1
ATOM 677 C C . TRP A 1 83 ? 2.370 7.086 -29.496 1.00 92.50 83 TRP A C 1
ATOM 679 O O . TRP A 1 83 ? 3.091 7.516 -30.401 1.00 92.50 83 TRP A O 1
ATOM 689 N N . ASP A 1 84 ? 2.496 7.498 -28.239 1.00 91.38 84 ASP A N 1
ATOM 690 C CA . ASP A 1 84 ? 3.507 8.459 -27.818 1.00 91.38 84 ASP A CA 1
ATOM 691 C C . ASP A 1 84 ? 4.787 7.737 -27.382 1.00 91.38 84 ASP A C 1
ATOM 693 O O . ASP A 1 84 ? 5.123 7.640 -26.201 1.00 91.38 84 ASP A O 1
ATOM 697 N N . LEU A 1 85 ? 5.528 7.221 -28.366 1.00 90.06 85 LEU A N 1
ATOM 698 C CA . LEU A 1 85 ? 6.800 6.528 -28.130 1.00 90.06 85 LEU A CA 1
ATOM 699 C C . LEU A 1 85 ? 7.859 7.434 -27.493 1.00 90.06 85 LEU A C 1
ATOM 701 O O . LEU A 1 85 ? 8.732 6.960 -26.767 1.00 90.06 85 LEU A O 1
ATOM 705 N N . LYS A 1 86 ? 7.793 8.741 -27.765 1.00 90.19 86 LYS A N 1
ATOM 706 C CA . LYS A 1 86 ? 8.710 9.708 -27.164 1.00 90.19 86 LYS A CA 1
ATOM 707 C C . LYS A 1 86 ? 8.395 9.880 -25.680 1.00 90.19 86 LYS A C 1
ATOM 709 O O . LYS A 1 86 ? 9.315 9.794 -24.872 1.00 90.19 86 LYS A O 1
ATOM 714 N N . GLY A 1 87 ? 7.122 10.070 -25.336 1.00 90.81 87 GLY A N 1
ATOM 715 C CA . GLY A 1 87 ? 6.663 10.137 -23.953 1.00 90.81 87 GLY A CA 1
ATOM 716 C C . GLY A 1 87 ? 6.970 8.861 -23.179 1.00 90.81 87 GLY A C 1
ATOM 717 O O . GLY A 1 87 ? 7.482 8.951 -22.069 1.00 90.81 87 GLY A O 1
ATOM 718 N N . LEU A 1 88 ? 6.776 7.688 -23.792 1.00 91.38 88 LEU A N 1
ATOM 719 C CA . LEU A 1 88 ? 7.147 6.408 -23.187 1.00 91.38 88 LEU A CA 1
ATOM 720 C C . LEU A 1 88 ? 8.650 6.329 -22.889 1.00 91.38 88 LEU A C 1
ATOM 722 O O . LEU A 1 88 ? 9.033 5.972 -21.780 1.00 91.38 88 LEU A O 1
ATOM 726 N N . ALA A 1 89 ? 9.509 6.678 -23.852 1.00 90.62 89 ALA A N 1
ATOM 727 C CA . ALA A 1 89 ? 10.958 6.649 -23.655 1.00 90.62 89 ALA A CA 1
ATOM 728 C C . ALA A 1 89 ? 11.405 7.614 -22.545 1.00 90.62 89 ALA A C 1
ATOM 730 O O . ALA A 1 89 ? 12.216 7.249 -21.695 1.00 90.62 89 ALA A O 1
ATOM 731 N N . ASP A 1 90 ? 10.848 8.826 -22.525 1.00 92.00 90 ASP A N 1
ATOM 732 C CA . ASP A 1 90 ? 11.163 9.827 -21.508 1.00 92.00 90 ASP A CA 1
ATOM 733 C C . ASP A 1 90 ? 10.643 9.389 -20.114 1.00 92.00 90 ASP A C 1
ATOM 735 O O . ASP A 1 90 ? 11.333 9.584 -19.110 1.00 92.00 90 ASP A O 1
ATOM 739 N N . ALA A 1 91 ? 9.477 8.733 -20.038 1.00 92.12 91 ALA A N 1
ATOM 740 C CA . ALA A 1 91 ? 8.914 8.188 -18.799 1.00 92.12 91 ALA A CA 1
ATOM 741 C C . ALA A 1 91 ? 9.707 6.982 -18.267 1.00 92.12 91 ALA A C 1
ATOM 743 O O . ALA A 1 91 ? 10.003 6.917 -17.073 1.00 92.12 91 ALA A O 1
ATOM 744 N N . CYS A 1 92 ? 10.121 6.063 -19.141 1.00 92.06 92 CYS A N 1
ATOM 745 C CA . CYS A 1 92 ? 10.988 4.945 -18.774 1.00 92.06 92 CYS A CA 1
ATOM 746 C C . CYS A 1 92 ? 12.357 5.424 -18.278 1.00 92.06 92 CYS A C 1
ATOM 748 O O . CYS A 1 92 ? 12.861 4.904 -17.281 1.00 92.06 92 CYS A O 1
ATOM 750 N N . TYR A 1 93 ? 12.934 6.451 -18.909 1.00 91.69 93 TYR A N 1
ATOM 751 C CA . TYR A 1 93 ? 14.168 7.066 -18.424 1.00 91.69 93 TYR A CA 1
ATOM 752 C C . TYR A 1 93 ? 13.975 7.707 -17.044 1.00 91.69 93 TYR A C 1
ATOM 754 O O . TYR A 1 93 ? 14.811 7.537 -16.161 1.00 91.69 93 TYR A O 1
ATOM 762 N N . ALA A 1 94 ? 12.855 8.396 -16.813 1.00 92.00 94 ALA A N 1
ATOM 763 C CA . ALA A 1 94 ? 12.560 8.991 -15.510 1.00 92.00 94 ALA A CA 1
ATOM 764 C C . ALA A 1 94 ? 12.347 7.943 -14.400 1.00 92.00 94 ALA A C 1
ATOM 766 O O . ALA A 1 94 ? 12.776 8.164 -13.268 1.00 92.00 94 ALA A O 1
ATOM 767 N N . GLN A 1 95 ? 11.698 6.819 -14.716 1.00 92.44 95 GLN A N 1
ATOM 768 C CA . GLN A 1 95 ? 11.338 5.789 -13.740 1.00 92.44 95 GLN A CA 1
ATOM 769 C C . GLN A 1 95 ? 12.475 4.796 -13.462 1.00 92.44 95 GLN A C 1
ATOM 771 O O . GLN A 1 95 ? 12.700 4.423 -12.311 1.00 92.44 95 GLN A O 1
ATOM 776 N N . PHE A 1 96 ? 13.186 4.364 -14.506 1.00 91.38 96 PHE A N 1
ATOM 777 C CA . PHE A 1 96 ? 14.185 3.291 -14.436 1.00 91.38 96 PHE A CA 1
ATOM 778 C C . PHE A 1 96 ? 15.613 3.757 -14.742 1.00 91.38 96 PHE A C 1
ATOM 780 O O . PHE A 1 96 ? 16.556 3.002 -14.518 1.00 91.38 96 PHE A O 1
ATOM 787 N N . GLY A 1 97 ? 15.803 4.976 -15.259 1.00 90.56 97 GLY A N 1
ATOM 788 C CA . GLY A 1 97 ? 17.112 5.458 -15.715 1.00 90.56 97 GLY A CA 1
ATOM 789 C C . GLY A 1 97 ? 17.600 4.801 -17.010 1.00 90.56 97 GLY A C 1
ATOM 790 O O . GLY A 1 97 ? 18.772 4.938 -17.351 1.00 90.56 97 GLY A O 1
ATOM 791 N N . ILE A 1 98 ? 16.725 4.077 -17.716 1.00 86.00 98 ILE A N 1
ATOM 792 C CA . ILE A 1 98 ? 17.050 3.349 -18.947 1.00 86.00 98 ILE A CA 1
ATOM 793 C C . ILE A 1 98 ? 16.703 4.227 -20.146 1.00 86.00 98 ILE A C 1
ATOM 795 O O . ILE A 1 98 ? 15.559 4.662 -20.283 1.00 86.00 98 ILE A O 1
ATOM 799 N N . ASP A 1 99 ? 17.675 4.465 -21.028 1.00 82.62 99 ASP A N 1
ATOM 800 C CA . ASP A 1 99 ? 17.406 5.082 -22.326 1.00 82.62 99 ASP A CA 1
ATOM 801 C C . ASP A 1 99 ? 17.059 3.998 -23.350 1.00 82.62 99 ASP A C 1
ATOM 803 O O . ASP A 1 99 ? 17.883 3.160 -23.701 1.00 82.62 99 ASP A O 1
ATOM 807 N N . ILE A 1 100 ? 15.813 4.011 -23.819 1.00 76.25 100 ILE A N 1
ATOM 808 C CA . ILE A 1 100 ? 15.294 3.042 -24.794 1.00 76.25 100 ILE A CA 1
ATOM 809 C C . ILE A 1 100 ? 15.659 3.461 -26.234 1.00 76.25 100 ILE A C 1
ATOM 811 O O . ILE A 1 100 ? 15.491 2.683 -27.174 1.00 76.25 100 ILE A O 1
ATOM 815 N N . LYS A 1 101 ? 16.158 4.690 -26.444 1.00 68.81 101 LYS A N 1
ATOM 816 C CA . LYS A 1 101 ? 16.499 5.208 -27.782 1.00 68.81 101 LYS A CA 1
ATOM 817 C C . LYS A 1 101 ? 17.757 4.554 -28.355 1.00 68.81 101 LYS A C 1
ATOM 819 O O . LYS A 1 101 ? 17.838 4.394 -29.572 1.00 68.81 101 LYS A O 1
ATOM 824 N N . ASP A 1 102 ? 18.679 4.129 -27.497 1.00 55.69 102 ASP A N 1
ATOM 825 C CA . ASP A 1 102 ? 19.815 3.296 -27.875 1.00 55.69 102 ASP A CA 1
ATOM 826 C C . ASP A 1 102 ? 19.439 1.831 -27.633 1.00 55.69 102 ASP A C 1
ATOM 828 O O . ASP A 1 102 ? 19.334 1.372 -26.502 1.00 55.69 102 ASP A O 1
ATOM 832 N N . GLY A 1 103 ? 19.232 1.062 -28.705 1.00 51.22 103 GLY A N 1
ATOM 833 C CA . GLY A 1 103 ? 18.925 -0.377 -28.652 1.00 51.22 103 GLY A CA 1
ATOM 834 C C . GLY A 1 103 ? 20.049 -1.264 -28.088 1.00 51.22 103 GLY A C 1
ATOM 835 O O . GLY A 1 103 ? 20.101 -2.454 -28.393 1.00 51.22 103 GLY A O 1
ATOM 836 N N . SER A 1 104 ? 20.966 -0.698 -27.309 1.00 41.78 104 SER A N 1
ATOM 837 C CA . SER A 1 104 ? 22.001 -1.381 -26.547 1.00 41.78 104 SER A CA 1
ATOM 838 C C . SER A 1 104 ? 21.576 -1.435 -25.083 1.00 41.78 104 SER A C 1
ATOM 840 O O . SER A 1 104 ? 21.851 -0.525 -24.304 1.00 41.78 104 SER A O 1
ATOM 842 N N . ILE A 1 105 ? 20.893 -2.522 -24.729 1.00 43.78 105 ILE A N 1
ATOM 843 C CA . ILE A 1 105 ? 20.896 -3.019 -23.355 1.00 43.78 105 ILE A CA 1
ATOM 844 C C . ILE A 1 105 ? 22.309 -3.573 -23.148 1.00 43.78 105 ILE A C 1
ATOM 846 O O . ILE A 1 105 ? 22.647 -4.586 -23.765 1.00 43.78 105 ILE A O 1
ATOM 850 N N . ASP A 1 106 ? 23.138 -2.865 -22.386 1.00 38.78 106 ASP A N 1
ATOM 851 C CA . ASP A 1 106 ? 24.404 -3.402 -21.864 1.00 38.78 106 ASP A CA 1
ATOM 852 C C . ASP A 1 106 ? 24.119 -4.264 -20.619 1.00 38.78 106 ASP A C 1
ATOM 854 O O . ASP A 1 106 ? 23.267 -3.845 -19.796 1.00 38.78 106 ASP A O 1
#

Foldseek 3Di:
DVVVVVVVVVVVVVVVVVVVVVVVVVVVVVVVVVVVVVVVVVVVVVCVVVVHDCPVVVVVVVVVVLVVLCCVQPNDPDDPVSGPVVSSQVVCCVPPVDRVVPVDPD